Protein AF-A0A1G0R493-F1 (afdb_monomer_lite)

Radius of gyration: 22.14 Å; chains: 1; bounding box: 46×36×52 Å

Structure (mmCIF, N/CA/C/O backbone):
data_AF-A0A1G0R493-F1
#
_entry.id   AF-A0A1G0R493-F1
#
loop_
_atom_site.group_PDB
_atom_site.id
_atom_site.type_symbol
_atom_site.label_atom_id
_atom_site.label_alt_id
_atom_site.label_comp_id
_atom_site.label_asym_id
_atom_site.label_entity_id
_atom_site.label_seq_id
_atom_site.pdbx_PDB_ins_code
_atom_site.Cartn_x
_atom_site.Cartn_y
_atom_site.Cartn_z
_atom_site.occupancy
_atom_site.B_iso_or_equiv
_atom_site.auth_seq_id
_atom_site.auth_comp_id
_atom_site.auth_asym_id
_atom_site.auth_atom_id
_atom_site.pdbx_PDB_model_num
ATOM 1 N N . MET A 1 1 ? 15.410 -26.568 -20.481 1.00 40.44 1 MET A N 1
ATOM 2 C CA . MET A 1 1 ? 13.989 -26.661 -20.088 1.00 40.44 1 MET A CA 1
ATOM 3 C C . MET A 1 1 ? 13.874 -26.238 -18.631 1.00 40.44 1 MET A C 1
ATOM 5 O O . MET A 1 1 ? 14.043 -27.066 -17.750 1.00 40.44 1 MET A O 1
ATOM 9 N N . THR A 1 2 ? 13.697 -24.947 -18.358 1.00 46.00 2 THR A N 1
ATOM 10 C CA . THR A 1 2 ? 13.433 -24.459 -16.999 1.00 46.00 2 THR A CA 1
ATOM 11 C C . THR A 1 2 ? 11.926 -24.404 -16.815 1.00 46.00 2 THR A C 1
ATOM 13 O O . THR A 1 2 ? 11.236 -23.602 -17.436 1.00 46.00 2 THR A O 1
ATOM 16 N N . ASN A 1 3 ? 11.413 -25.340 -16.021 1.00 48.41 3 ASN A N 1
ATOM 17 C CA . ASN A 1 3 ? 10.016 -25.397 -15.624 1.00 48.41 3 ASN A CA 1
ATOM 18 C C . ASN A 1 3 ? 9.750 -24.177 -14.729 1.00 48.41 3 ASN A C 1
ATOM 20 O O . ASN A 1 3 ? 10.123 -24.172 -13.557 1.00 48.41 3 ASN A O 1
ATOM 24 N N . ALA A 1 4 ? 9.235 -23.095 -15.319 1.00 58.69 4 ALA A N 1
ATOM 25 C CA . ALA A 1 4 ? 8.851 -21.900 -14.586 1.00 58.69 4 ALA A CA 1
ATOM 26 C C . ALA A 1 4 ? 7.624 -22.263 -13.750 1.00 58.69 4 ALA A C 1
ATOM 28 O O . ALA A 1 4 ? 6.500 -22.249 -14.245 1.00 58.69 4 ALA A O 1
ATOM 29 N N . GLN A 1 5 ? 7.851 -22.651 -12.496 1.00 56.94 5 GLN A N 1
ATOM 30 C CA . GLN A 1 5 ? 6.781 -22.757 -11.517 1.00 56.94 5 GLN A CA 1
ATOM 31 C C . GLN A 1 5 ? 6.023 -21.427 -11.532 1.00 56.94 5 GLN A C 1
ATOM 33 O O . GLN A 1 5 ? 6.586 -20.368 -11.248 1.00 56.94 5 GLN A O 1
ATOM 38 N N . GLN A 1 6 ? 4.766 -21.483 -11.965 1.00 59.75 6 GLN A N 1
ATOM 39 C CA . GLN A 1 6 ? 3.913 -20.318 -12.124 1.00 59.75 6 GLN A CA 1
ATOM 40 C C . GLN A 1 6 ? 3.455 -19.877 -10.732 1.00 59.75 6 GLN A C 1
ATOM 42 O O . GLN A 1 6 ? 2.407 -20.282 -10.237 1.00 59.75 6 GLN A O 1
ATOM 47 N N . TYR A 1 7 ? 4.306 -19.113 -10.058 1.00 65.12 7 TYR A N 1
ATOM 48 C CA . TYR A 1 7 ? 3.998 -18.510 -8.771 1.00 65.12 7 TYR A CA 1
ATOM 49 C C . TYR A 1 7 ? 3.206 -17.221 -8.985 1.00 65.12 7 TYR A C 1
ATOM 51 O O . TYR A 1 7 ? 3.587 -16.397 -9.813 1.00 65.12 7 TYR A O 1
ATOM 59 N N . ASN A 1 8 ? 2.124 -17.040 -8.221 1.00 78.88 8 ASN A N 1
ATOM 60 C CA . ASN A 1 8 ? 1.344 -15.802 -8.213 1.00 78.88 8 ASN A CA 1
ATOM 61 C C . ASN A 1 8 ? 2.071 -14.707 -7.418 1.00 78.88 8 ASN A C 1
ATOM 63 O O . ASN A 1 8 ? 1.703 -14.432 -6.280 1.00 78.88 8 ASN A O 1
ATOM 67 N N . ASP A 1 9 ? 3.129 -14.135 -7.990 1.00 88.50 9 ASP A N 1
ATOM 68 C CA . ASP A 1 9 ? 3.893 -13.054 -7.368 1.00 88.50 9 ASP A CA 1
ATOM 69 C C . ASP A 1 9 ? 3.338 -11.657 -7.694 1.00 88.50 9 ASP A C 1
ATOM 71 O O . ASP A 1 9 ? 2.562 -11.476 -8.635 1.00 88.50 9 ASP A O 1
ATOM 75 N N . LEU A 1 10 ? 3.753 -10.646 -6.920 1.00 90.19 10 LEU A N 1
ATOM 76 C CA . LEU A 1 10 ? 3.366 -9.250 -7.160 1.00 90.19 10 LEU A CA 1
ATOM 77 C C . LEU A 1 10 ? 3.815 -8.750 -8.543 1.00 90.19 10 LEU A C 1
ATOM 79 O O . LEU A 1 10 ? 3.235 -7.823 -9.102 1.00 90.19 10 LEU A O 1
ATOM 83 N N . CYS A 1 11 ? 4.842 -9.353 -9.144 1.00 89.88 11 CYS A N 1
ATOM 84 C CA . CYS A 1 11 ? 5.313 -8.941 -10.459 1.00 89.88 11 CYS A CA 1
ATOM 85 C C . CYS A 1 11 ? 4.355 -9.331 -11.596 1.00 89.88 11 CYS A C 1
ATOM 87 O O . CYS A 1 11 ? 4.510 -8.809 -12.698 1.00 89.88 11 CYS A O 1
ATOM 89 N N . LEU A 1 12 ? 3.377 -10.216 -11.384 1.00 87.81 12 LEU A N 1
ATOM 90 C CA . LEU A 1 12 ? 2.390 -10.558 -12.415 1.00 87.81 12 LEU A CA 1
ATOM 91 C C . LEU A 1 12 ? 1.379 -9.442 -12.689 1.00 87.81 12 LEU A C 1
ATOM 93 O O . LEU A 1 12 ? 0.979 -9.281 -13.840 1.00 87.81 12 LEU A O 1
ATOM 97 N N . SER A 1 13 ? 0.972 -8.688 -11.665 1.00 89.81 13 SER A N 1
ATOM 98 C CA . SER A 1 13 ? -0.019 -7.606 -11.780 1.00 89.81 13 SER A CA 1
ATOM 99 C C . SER A 1 13 ? 0.595 -6.208 -11.862 1.00 89.81 13 SER A C 1
ATOM 101 O O . SER A 1 13 ? -0.129 -5.250 -12.106 1.00 89.81 13 SER A O 1
ATOM 103 N N . CYS A 1 14 ? 1.912 -6.076 -11.685 1.00 91.50 14 CYS A N 1
ATOM 104 C CA . CYS A 1 14 ? 2.585 -4.780 -11.704 1.00 91.50 14 CYS A CA 1
ATOM 105 C C . CYS A 1 14 ? 2.657 -4.174 -13.119 1.00 91.50 14 CYS A C 1
ATOM 107 O O . CYS A 1 14 ? 3.133 -4.811 -14.069 1.00 91.50 14 CYS A O 1
ATOM 109 N N . ASN A 1 15 ? 2.280 -2.901 -13.224 1.00 92.69 15 ASN A N 1
ATOM 110 C CA . ASN A 1 15 ? 2.304 -2.078 -14.432 1.00 92.69 15 ASN A CA 1
ATOM 111 C C . ASN A 1 15 ? 3.709 -1.979 -15.051 1.00 92.69 15 ASN A C 1
ATOM 113 O O . ASN A 1 15 ? 3.857 -1.999 -16.273 1.00 92.69 15 ASN A O 1
ATOM 117 N N . TYR A 1 16 ? 4.760 -1.946 -14.227 1.00 91.25 16 TYR A N 1
ATOM 118 C CA . TYR A 1 16 ? 6.152 -1.843 -14.690 1.00 91.25 16 TYR A CA 1
ATOM 119 C C . TYR A 1 16 ? 6.845 -3.195 -14.896 1.00 91.25 16 TYR A C 1
ATOM 121 O O . TYR A 1 16 ? 8.052 -3.254 -15.145 1.00 91.25 16 TYR A O 1
ATOM 129 N N . SER A 1 17 ? 6.119 -4.308 -14.794 1.00 88.25 17 SER A N 1
ATOM 130 C CA . SER A 1 17 ? 6.728 -5.635 -14.685 1.00 88.25 17 SER A CA 1
ATOM 131 C C . SER A 1 17 ? 7.551 -6.089 -15.900 1.00 88.25 17 SER A C 1
ATOM 133 O O . SER A 1 17 ? 8.442 -6.926 -15.746 1.00 88.25 17 SER A O 1
ATOM 135 N N . SER A 1 18 ? 7.295 -5.547 -17.094 1.00 84.88 18 SER A N 1
ATOM 136 C CA . SER A 1 18 ? 8.058 -5.824 -18.324 1.00 84.88 18 SER A CA 1
ATOM 137 C C . SER A 1 18 ? 9.361 -5.016 -18.426 1.00 84.88 18 SER A C 1
ATOM 139 O O . SER A 1 18 ? 10.322 -5.461 -19.060 1.00 84.88 18 SER A O 1
ATOM 141 N N . LEU A 1 19 ? 9.414 -3.851 -17.775 1.00 88.00 19 LEU A N 1
ATOM 142 C CA . LEU A 1 19 ? 10.555 -2.929 -17.783 1.00 88.00 19 LEU A CA 1
ATOM 143 C C . LEU A 1 19 ? 11.418 -3.037 -16.519 1.00 88.00 19 LEU A C 1
ATOM 145 O O . LEU A 1 19 ? 12.555 -2.572 -16.508 1.00 88.00 19 LEU A O 1
ATOM 149 N N . CYS A 1 20 ? 10.915 -3.686 -15.470 1.00 87.81 20 CYS A N 1
ATOM 150 C CA . CYS A 1 20 ? 11.594 -3.812 -14.189 1.00 87.81 20 CYS A CA 1
ATOM 151 C C . CYS A 1 20 ? 12.901 -4.625 -14.293 1.00 87.81 20 CYS A C 1
ATOM 153 O O . CYS A 1 20 ? 12.899 -5.846 -14.483 1.00 87.81 20 CYS A O 1
ATOM 155 N N . THR A 1 21 ? 14.040 -3.959 -14.088 1.00 85.81 21 THR A N 1
ATOM 156 C CA . THR A 1 21 ? 15.376 -4.583 -14.068 1.00 85.81 21 THR A CA 1
ATOM 157 C C . THR A 1 21 ? 15.515 -5.641 -12.969 1.00 85.81 21 THR A C 1
ATOM 159 O O . THR A 1 21 ? 16.259 -6.610 -13.132 1.00 85.81 21 THR A O 1
ATOM 162 N N . LYS A 1 22 ? 14.776 -5.495 -11.859 1.00 79.19 22 LYS A N 1
ATOM 163 C CA . LYS A 1 22 ? 14.794 -6.451 -10.742 1.00 79.19 22 LYS A CA 1
ATOM 164 C C . LYS A 1 22 ? 14.148 -7.785 -11.130 1.00 79.19 22 LYS A C 1
ATOM 166 O O . LYS A 1 22 ? 14.726 -8.823 -10.828 1.00 79.19 22 LYS A O 1
ATOM 171 N N . ARG A 1 23 ? 13.032 -7.776 -11.880 1.00 78.25 23 ARG A N 1
ATOM 172 C CA . ARG A 1 23 ? 12.316 -8.994 -12.327 1.00 78.25 23 ARG A CA 1
ATOM 173 C C . ARG A 1 23 ? 13.182 -9.933 -13.159 1.00 78.25 23 ARG A C 1
ATOM 175 O O . ARG A 1 23 ? 13.144 -11.142 -12.957 1.00 78.25 23 ARG A O 1
ATOM 182 N N . LYS A 1 24 ? 13.986 -9.382 -14.072 1.00 70.75 24 LYS A N 1
ATOM 183 C CA . LYS A 1 24 ? 14.805 -10.166 -15.015 1.00 70.75 24 LYS A CA 1
ATOM 184 C C . LYS A 1 24 ? 15.827 -11.088 -14.336 1.00 70.75 24 LYS A C 1
ATOM 186 O O . LYS A 1 24 ? 16.302 -12.016 -14.977 1.00 70.75 24 LYS A O 1
ATOM 191 N N . ASN A 1 25 ? 16.142 -10.852 -13.061 1.00 69.94 25 ASN A N 1
ATOM 192 C CA . ASN A 1 25 ? 17.182 -11.569 -12.321 1.00 69.94 25 ASN A CA 1
ATOM 193 C C . ASN A 1 25 ? 16.640 -12.368 -11.123 1.00 69.94 25 ASN A C 1
ATOM 195 O O . ASN A 1 25 ? 17.406 -12.734 -10.231 1.00 69.94 25 ASN A O 1
ATOM 199 N N . LEU A 1 26 ? 15.329 -12.623 -11.062 1.00 74.19 26 LEU A N 1
ATOM 200 C CA . LEU A 1 26 ? 14.716 -13.283 -9.912 1.00 74.19 26 LEU A CA 1
ATOM 201 C C . LEU A 1 26 ? 14.605 -14.797 -10.100 1.00 74.19 26 LEU A C 1
ATOM 203 O O . LEU A 1 26 ? 14.014 -15.291 -11.055 1.00 74.19 26 LEU A O 1
ATOM 207 N N . MET A 1 27 ? 15.154 -15.533 -9.130 1.00 75.25 27 MET A N 1
ATOM 208 C CA . MET A 1 27 ? 15.004 -16.990 -9.006 1.00 75.25 27 MET A CA 1
ATOM 209 C C . MET A 1 27 ? 13.904 -17.390 -8.008 1.00 75.25 27 MET A C 1
ATOM 211 O O . MET A 1 27 ? 13.699 -18.577 -7.765 1.00 75.25 27 MET A O 1
ATOM 215 N N . ARG A 1 28 ? 13.234 -16.413 -7.378 1.00 81.06 28 ARG A N 1
ATOM 216 C CA . ARG A 1 28 ? 12.189 -16.618 -6.365 1.00 81.06 28 ARG A CA 1
ATOM 217 C C . ARG A 1 28 ? 11.043 -15.612 -6.546 1.00 81.06 28 ARG A C 1
ATOM 219 O O . ARG A 1 28 ? 11.307 -14.514 -7.036 1.00 81.06 28 ARG A O 1
ATOM 226 N N . PRO A 1 29 ? 9.816 -15.957 -6.116 1.00 86.00 29 PRO A N 1
ATOM 227 C CA . PRO A 1 29 ? 8.662 -15.056 -6.155 1.00 86.00 29 PRO A CA 1
ATOM 228 C C . PRO A 1 29 ? 8.872 -13.776 -5.338 1.00 86.00 29 PRO A C 1
ATOM 230 O O . PRO A 1 29 ? 9.475 -13.814 -4.262 1.00 86.00 29 PRO A O 1
ATOM 233 N N . VAL A 1 30 ? 8.321 -12.660 -5.819 1.00 88.44 30 VAL A N 1
ATOM 234 C CA . VAL A 1 30 ? 8.312 -11.367 -5.117 1.00 88.44 30 VAL A CA 1
ATOM 235 C C . VAL A 1 30 ? 6.989 -11.166 -4.389 1.00 88.44 30 VAL A C 1
ATOM 237 O O . VAL A 1 30 ? 5.947 -10.977 -5.013 1.00 88.44 30 VAL A O 1
ATOM 240 N N . TRP A 1 31 ? 7.045 -11.166 -3.059 1.00 89.81 31 TRP A N 1
ATOM 241 C CA . TRP A 1 31 ? 5.877 -10.940 -2.197 1.00 89.81 31 TRP A CA 1
ATOM 242 C C . TRP A 1 31 ? 5.782 -9.515 -1.655 1.00 89.81 31 TRP A C 1
ATOM 244 O O . TRP A 1 31 ? 4.709 -9.103 -1.233 1.00 89.81 31 TRP A O 1
ATOM 254 N N . PHE A 1 32 ? 6.888 -8.767 -1.679 1.00 90.38 32 PHE A N 1
ATOM 255 C CA . PHE A 1 32 ? 6.968 -7.382 -1.220 1.00 90.38 32 PHE A CA 1
ATOM 256 C C . PHE A 1 32 ? 7.878 -6.591 -2.160 1.00 90.38 32 PHE A C 1
ATOM 258 O O . PHE A 1 32 ? 8.986 -7.035 -2.470 1.00 90.38 32 PHE A O 1
ATOM 265 N N . CYS A 1 33 ? 7.408 -5.438 -2.629 1.00 89.31 33 CYS A N 1
ATOM 266 C CA . CYS A 1 33 ? 8.170 -4.535 -3.481 1.00 89.31 33 CYS A CA 1
ATOM 267 C C . CYS A 1 33 ? 7.657 -3.107 -3.291 1.00 89.31 33 CYS A C 1
ATOM 269 O O . CYS A 1 33 ? 6.470 -2.855 -3.472 1.00 89.31 33 CYS A O 1
ATOM 271 N N . GLU A 1 34 ? 8.549 -2.186 -2.938 1.00 92.88 34 GLU A N 1
ATOM 272 C CA . GLU A 1 34 ? 8.210 -0.769 -2.743 1.00 92.88 34 GLU A CA 1
ATOM 273 C C . GLU A 1 34 ? 7.931 -0.044 -4.070 1.00 92.88 34 GLU A C 1
ATOM 275 O O . GLU A 1 34 ? 7.230 0.959 -4.091 1.00 92.88 34 GLU A O 1
ATOM 280 N N . GLU A 1 35 ? 8.437 -0.581 -5.185 1.00 91.69 35 GLU A N 1
ATOM 281 C CA . GLU A 1 35 ? 8.221 -0.069 -6.547 1.00 91.69 35 GLU A CA 1
ATOM 282 C C . GLU A 1 35 ? 6.988 -0.702 -7.229 1.00 91.69 35 GLU A C 1
ATOM 284 O O . GLU A 1 35 ? 6.803 -0.565 -8.440 1.00 91.69 35 GLU A O 1
ATOM 289 N N . TYR A 1 36 ? 6.174 -1.468 -6.492 1.00 92.94 36 TYR A N 1
ATOM 290 C CA . TYR A 1 36 ? 4.960 -2.073 -7.037 1.00 92.94 36 TYR A CA 1
ATOM 291 C C . TYR A 1 36 ? 3.921 -0.999 -7.376 1.00 92.94 36 TYR A C 1
ATOM 293 O O . TYR A 1 36 ? 3.600 -0.149 -6.548 1.00 92.94 36 TYR A O 1
ATOM 301 N N . ASP A 1 37 ? 3.367 -1.081 -8.584 1.00 92.38 37 ASP A N 1
ATOM 302 C CA . ASP A 1 37 ? 2.334 -0.177 -9.082 1.00 92.38 37 ASP A CA 1
ATOM 303 C C . ASP A 1 37 ? 1.291 -0.989 -9.858 1.00 92.38 37 ASP A C 1
ATOM 305 O O . ASP A 1 37 ? 1.621 -1.638 -10.851 1.00 92.38 37 ASP A O 1
ATOM 309 N N . ASP A 1 38 ? 0.040 -0.955 -9.408 1.00 92.88 38 ASP A N 1
ATOM 310 C CA . ASP A 1 38 ? -1.137 -1.486 -10.102 1.00 92.88 38 ASP A CA 1
ATOM 311 C C . ASP A 1 38 ? -2.213 -0.420 -10.321 1.00 92.88 38 ASP A C 1
ATOM 313 O O . ASP A 1 38 ? -3.403 -0.721 -10.441 1.00 92.88 38 ASP A O 1
ATOM 317 N N . TYR A 1 39 ? -1.792 0.841 -10.401 1.00 93.25 39 TYR A N 1
ATOM 318 C CA . TYR A 1 39 ? -2.668 1.967 -10.644 1.00 93.25 39 TYR A CA 1
ATOM 319 C C . TYR A 1 39 ? -3.512 1.743 -11.903 1.00 93.25 39 TYR A C 1
ATOM 321 O O . TYR A 1 39 ? -3.006 1.604 -13.021 1.00 93.25 39 TYR A O 1
ATOM 329 N N . ILE A 1 40 ? -4.831 1.748 -11.712 1.00 88.25 40 ILE A N 1
ATOM 330 C CA . ILE A 1 40 ? -5.819 1.745 -12.785 1.00 88.25 40 ILE A CA 1
ATOM 331 C C . ILE A 1 40 ? -6.339 3.173 -12.906 1.00 88.25 40 ILE A C 1
ATOM 333 O O . ILE A 1 40 ? -7.015 3.671 -12.005 1.00 88.25 40 ILE A O 1
ATOM 337 N N . ALA A 1 41 ? -6.058 3.827 -14.034 1.00 85.69 41 ALA A N 1
ATOM 338 C CA . ALA A 1 41 ? -6.643 5.129 -14.321 1.00 85.69 41 ALA A CA 1
ATOM 339 C C . ALA A 1 41 ? -8.175 5.016 -14.303 1.00 85.69 41 ALA A C 1
ATOM 341 O O . ALA A 1 41 ? -8.754 4.191 -15.019 1.00 85.69 41 ALA A O 1
ATOM 342 N N . ALA A 1 42 ? -8.834 5.850 -13.497 1.00 79.25 42 ALA A N 1
ATOM 343 C CA . ALA A 1 42 ? -10.283 5.961 -13.522 1.00 79.25 42 ALA A CA 1
ATOM 344 C C . ALA A 1 42 ? -10.693 6.435 -14.922 1.00 79.25 42 ALA A C 1
ATOM 346 O O . ALA A 1 42 ? -10.464 7.585 -15.299 1.00 79.25 42 ALA A O 1
ATOM 347 N N . LYS A 1 43 ? -11.256 5.534 -15.733 1.00 67.69 43 LYS A N 1
ATOM 348 C CA . LYS A 1 43 ? -11.887 5.937 -16.988 1.00 67.69 43 LYS A CA 1
ATOM 349 C C . LYS A 1 43 ? -13.039 6.869 -16.627 1.00 67.69 43 LYS A C 1
ATOM 351 O O . LYS A 1 43 ? -13.941 6.454 -15.904 1.00 67.69 43 LYS A O 1
ATOM 356 N N . ALA A 1 44 ? -13.000 8.099 -17.142 1.00 60.84 44 ALA A N 1
ATOM 357 C CA . ALA A 1 44 ? -14.173 8.961 -17.176 1.00 60.84 44 ALA A CA 1
ATOM 358 C C . ALA A 1 44 ? -15.334 8.148 -17.766 1.00 60.84 44 ALA A C 1
ATOM 360 O O . ALA A 1 44 ? -15.188 7.473 -18.788 1.00 60.84 44 ALA A O 1
ATOM 361 N N . GLU A 1 45 ? -16.434 8.114 -17.031 1.00 60.59 45 GLU A N 1
ATOM 362 C CA . GLU A 1 45 ? -17.442 7.078 -17.155 1.00 60.59 45 GLU A CA 1
ATOM 363 C C . GLU A 1 45 ? -18.146 7.111 -18.511 1.00 60.59 45 GLU A C 1
ATOM 365 O O . GLU A 1 45 ? -18.688 8.128 -18.941 1.00 60.59 45 GLU A O 1
ATOM 370 N N . SER A 1 46 ? -18.217 5.954 -19.161 1.00 57.88 46 SER A N 1
ATOM 371 C CA . SER A 1 46 ? -19.368 5.602 -19.984 1.00 57.88 46 SER A CA 1
ATOM 372 C C . SER A 1 46 ? -19.469 4.089 -20.080 1.00 57.88 46 SER A C 1
ATOM 374 O O . SER A 1 46 ? -18.610 3.430 -20.660 1.00 57.88 46 SER A O 1
ATOM 376 N N . GLY A 1 47 ? -20.545 3.551 -19.508 1.00 46.97 47 GLY A N 1
ATOM 377 C CA . GLY A 1 47 ? -20.998 2.189 -19.778 1.00 46.97 47 GLY A CA 1
ATOM 378 C C . GLY A 1 47 ? -20.720 1.183 -18.668 1.00 46.97 47 GLY A C 1
ATOM 379 O O . GLY A 1 47 ? -19.788 0.393 -18.747 1.00 46.97 47 GLY A O 1
ATOM 380 N N . ASN A 1 48 ? -21.587 1.208 -17.656 1.00 56.94 48 ASN A N 1
ATOM 381 C CA . ASN A 1 48 ? -22.136 0.055 -16.940 1.00 56.94 48 ASN A CA 1
ATOM 382 C C . ASN A 1 48 ? -21.444 -1.304 -17.193 1.00 56.94 48 ASN A C 1
ATOM 384 O O . ASN A 1 48 ? -21.827 -2.055 -18.088 1.00 56.94 48 ASN A O 1
ATOM 388 N N . VAL A 1 49 ? -20.482 -1.657 -16.338 1.00 48.00 49 VAL A N 1
ATOM 389 C CA . VAL A 1 49 ? -20.157 -3.061 -16.066 1.00 48.00 49 VAL A CA 1
ATOM 390 C C . VAL A 1 49 ? -20.038 -3.218 -14.556 1.00 48.00 49 VAL A C 1
ATOM 392 O O . VAL A 1 49 ? -18.946 -3.296 -13.995 1.00 48.00 49 VAL A O 1
ATOM 395 N N . PHE A 1 50 ? -21.187 -3.306 -13.883 1.00 46.16 50 PHE A N 1
ATOM 396 C CA . PHE A 1 50 ? -21.252 -4.062 -12.639 1.00 46.16 50 PHE A CA 1
ATOM 397 C C . PHE A 1 50 ? -20.826 -5.497 -12.964 1.00 46.16 50 PHE A C 1
ATOM 399 O O . PHE A 1 50 ? -21.636 -6.342 -13.350 1.00 46.16 50 PHE A O 1
ATOM 406 N N . ARG A 1 51 ? -19.528 -5.795 -12.833 1.00 52.56 51 ARG A N 1
ATOM 407 C CA . ARG A 1 51 ? -19.096 -7.180 -12.678 1.00 52.56 51 ARG A CA 1
ATOM 408 C C . ARG A 1 51 ? -19.771 -7.664 -11.407 1.00 52.56 51 ARG A C 1
ATOM 410 O O . ARG A 1 51 ? -19.487 -7.166 -10.322 1.00 52.56 51 ARG A O 1
ATOM 417 N N . ASN A 1 52 ? -20.698 -8.596 -11.588 1.00 51.66 52 ASN A N 1
ATOM 418 C CA . ASN A 1 52 ? -21.333 -9.385 -10.546 1.00 51.66 52 ASN A CA 1
ATOM 419 C C . ASN A 1 52 ? -20.239 -10.137 -9.766 1.00 51.66 52 ASN A C 1
ATOM 421 O O . ASN A 1 52 ? -19.994 -11.324 -9.973 1.00 51.66 52 ASN A O 1
ATOM 425 N N . VAL A 1 53 ? -19.530 -9.441 -8.880 1.00 53.06 53 VAL A N 1
ATOM 426 C CA . VAL A 1 53 ? -18.801 -10.097 -7.808 1.00 53.06 53 VAL A CA 1
ATOM 427 C C . VAL A 1 53 ? -19.899 -10.530 -6.859 1.00 53.06 53 VAL A C 1
ATOM 429 O O . VAL A 1 53 ? -20.478 -9.698 -6.162 1.00 53.06 53 VAL A O 1
ATOM 432 N N . LYS A 1 54 ? -20.232 -11.825 -6.884 1.00 43.66 54 LYS A N 1
ATOM 433 C CA . LYS A 1 54 ? -21.004 -12.472 -5.822 1.00 43.66 54 LYS A CA 1
ATOM 434 C C . LYS A 1 54 ? -20.226 -12.276 -4.527 1.00 43.66 54 LYS A C 1
ATOM 436 O O . LYS A 1 54 ? -19.418 -13.107 -4.124 1.00 43.66 54 LYS A O 1
ATOM 441 N N . LYS A 1 55 ? -20.432 -11.124 -3.904 1.00 43.91 55 LYS A N 1
ATOM 442 C CA . LYS A 1 55 ? -19.982 -10.831 -2.563 1.00 43.91 55 LYS A CA 1
ATOM 443 C C . LYS A 1 55 ? -20.895 -11.701 -1.710 1.00 43.91 55 LYS A C 1
ATOM 445 O O . LYS A 1 55 ? -22.047 -11.348 -1.480 1.00 43.91 55 LYS A O 1
ATOM 450 N N . ASN A 1 56 ? -20.412 -12.880 -1.318 1.00 47.47 56 ASN A N 1
ATOM 451 C CA . ASN A 1 56 ? -20.933 -13.579 -0.148 1.00 47.47 56 ASN A CA 1
ATOM 452 C C . ASN A 1 56 ? -20.650 -12.665 1.052 1.00 47.47 56 ASN A C 1
ATOM 454 O O . ASN A 1 56 ? -19.719 -12.873 1.822 1.00 47.47 56 ASN A O 1
ATOM 458 N N . VAL A 1 57 ? -21.409 -11.574 1.148 1.00 47.97 57 VAL A N 1
ATOM 459 C CA . VAL A 1 57 ? -21.557 -10.818 2.376 1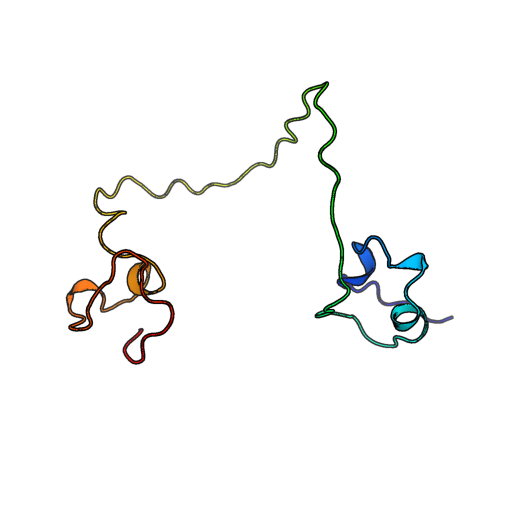.00 47.97 57 VAL A CA 1
ATOM 460 C C . VAL A 1 57 ? -22.453 -11.710 3.198 1.00 47.97 57 VAL A C 1
ATOM 462 O O . VAL A 1 57 ? -23.669 -11.721 3.029 1.00 47.97 57 VAL A O 1
ATOM 465 N N . ILE A 1 58 ? -21.820 -12.540 4.018 1.00 54.09 58 ILE A N 1
ATOM 466 C CA . ILE A 1 58 ? -22.502 -13.198 5.115 1.00 54.09 58 ILE A CA 1
ATOM 467 C C . ILE A 1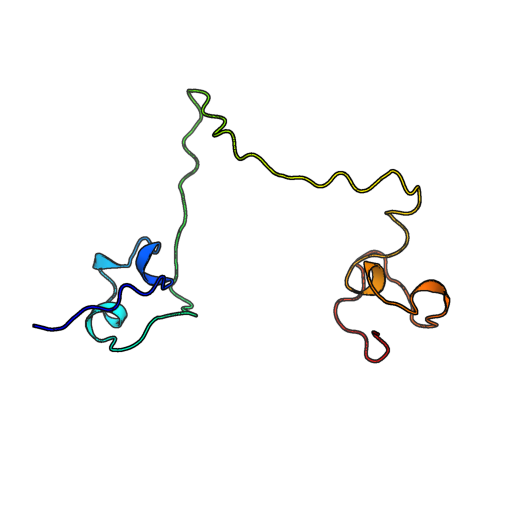 58 ? -23.077 -12.051 5.943 1.00 54.09 58 ILE A C 1
ATOM 469 O O . ILE A 1 58 ? -22.355 -11.345 6.646 1.00 54.09 58 ILE A O 1
ATOM 473 N N . SER A 1 59 ? -24.373 -11.819 5.772 1.00 53.31 59 SER A N 1
ATOM 474 C CA . SER A 1 59 ? -25.165 -10.891 6.554 1.00 53.31 59 SER A CA 1
ATOM 475 C C . SER A 1 59 ? -25.218 -11.423 7.981 1.00 53.31 59 SER A C 1
ATOM 477 O O . SER A 1 59 ? -26.130 -12.166 8.345 1.00 53.31 59 SER A O 1
ATOM 479 N N . HIS A 1 60 ? -24.216 -11.079 8.789 1.00 48.44 60 HIS A N 1
ATOM 480 C CA . HIS A 1 60 ? -24.317 -11.230 10.231 1.00 48.4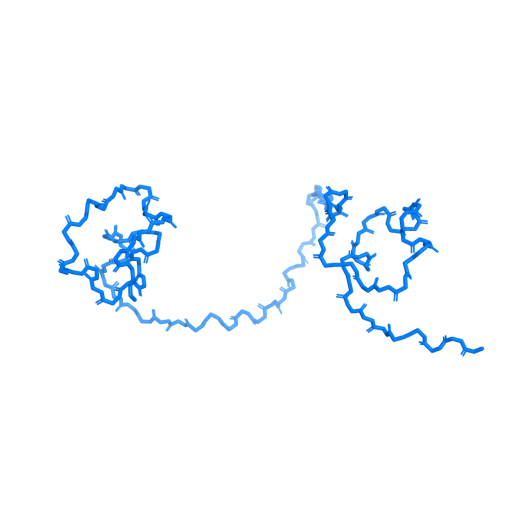4 60 HIS A CA 1
ATOM 481 C C . HIS A 1 60 ? -25.231 -10.129 10.759 1.00 48.44 60 HIS A C 1
ATOM 483 O O . HIS A 1 60 ? -24.824 -8.991 10.964 1.00 48.44 60 HIS A O 1
ATOM 489 N N . SER A 1 61 ? -26.500 -10.524 10.867 1.00 47.38 61 SER A N 1
ATOM 490 C CA . SER A 1 61 ? -27.452 -10.210 11.927 1.00 47.38 61 SER A CA 1
ATOM 491 C C . SER A 1 61 ? -27.231 -8.901 12.686 1.00 47.38 61 SER A C 1
ATOM 493 O O . SER A 1 61 ? -26.286 -8.766 13.459 1.00 47.38 61 SER A O 1
ATOM 495 N N . ASN A 1 62 ? -28.216 -8.012 12.540 1.00 49.66 62 ASN A N 1
ATOM 496 C CA . ASN A 1 62 ? -28.616 -6.966 13.479 1.00 49.66 62 ASN A CA 1
ATOM 497 C C . ASN A 1 62 ? -28.093 -7.200 14.908 1.00 49.66 62 ASN A C 1
ATOM 499 O O . ASN A 1 62 ? -28.641 -8.013 15.652 1.00 49.66 62 ASN A O 1
ATOM 503 N N . ASN A 1 63 ? -27.057 -6.460 15.293 1.00 46.22 63 ASN A N 1
ATOM 504 C CA . ASN A 1 63 ? -26.713 -6.246 16.688 1.00 46.22 63 ASN A CA 1
ATOM 505 C C . ASN A 1 63 ? -26.449 -4.749 16.862 1.00 46.22 63 ASN A C 1
ATOM 507 O O . ASN A 1 63 ? -25.569 -4.173 16.230 1.00 46.22 63 ASN A O 1
ATOM 511 N N . THR A 1 64 ? -27.304 -4.093 17.626 1.00 47.19 64 THR A N 1
ATOM 512 C CA . THR A 1 64 ? -27.465 -2.640 17.741 1.00 47.19 64 THR A CA 1
ATOM 513 C C . THR A 1 64 ? -26.362 -1.950 18.556 1.00 47.19 64 THR A C 1
ATOM 515 O O . THR A 1 64 ? -26.646 -0.997 19.266 1.00 47.19 64 THR A O 1
ATOM 518 N N . ASP A 1 65 ? -25.103 -2.385 18.430 1.00 52.09 65 ASP A N 1
ATOM 519 C CA . ASP A 1 65 ? -23.960 -1.864 19.206 1.00 52.09 65 ASP A CA 1
ATOM 520 C C . ASP A 1 65 ? -22.679 -1.646 18.372 1.00 52.09 65 ASP A C 1
ATOM 522 O O . ASP A 1 65 ? -21.581 -1.471 18.906 1.00 52.09 65 ASP A O 1
ATOM 526 N N . PHE A 1 66 ? -22.795 -1.598 17.039 1.00 52.66 66 PHE A N 1
ATOM 527 C CA . PHE A 1 66 ? -21.658 -1.506 16.105 1.00 52.66 66 PHE A CA 1
ATOM 528 C C . PHE A 1 66 ? -20.780 -0.244 16.216 1.00 52.66 66 PHE A C 1
ATOM 530 O O . PHE A 1 66 ? -19.821 -0.118 15.459 1.00 52.66 66 PHE A O 1
ATOM 537 N N . ASN A 1 67 ? -21.063 0.688 17.130 1.00 59.12 67 ASN A N 1
ATOM 538 C CA . ASN A 1 67 ? -20.328 1.952 17.211 1.00 59.12 67 ASN A CA 1
ATOM 539 C C . ASN A 1 67 ? -19.552 2.174 18.519 1.00 59.12 67 ASN A C 1
ATOM 541 O O . ASN A 1 67 ? -18.870 3.188 18.647 1.00 59.12 67 ASN A O 1
ATOM 545 N N . LYS A 1 68 ? -19.627 1.259 19.498 1.00 72.56 68 LYS A N 1
ATOM 546 C CA . LYS A 1 68 ? -18.966 1.463 20.801 1.00 72.56 68 LYS A CA 1
ATOM 547 C C . LYS A 1 68 ? -17.486 1.077 20.804 1.00 72.56 68 LYS A C 1
ATOM 549 O O . LYS A 1 68 ? -16.692 1.697 21.506 1.00 72.56 68 LYS A O 1
ATOM 554 N N . PHE A 1 69 ? -17.105 0.068 20.024 1.00 78.25 69 PHE A N 1
ATOM 555 C CA . PHE A 1 69 ? -15.731 -0.429 19.976 1.00 78.25 69 PHE A CA 1
ATOM 556 C C . PHE A 1 69 ? -15.198 -0.366 18.546 1.00 78.25 69 PHE A C 1
ATOM 558 O O . PHE A 1 69 ? -15.779 -0.950 17.635 1.00 78.25 69 PHE A O 1
ATOM 565 N N . LYS A 1 70 ? -14.079 0.339 18.359 1.00 83.50 70 LYS A N 1
ATOM 566 C CA . LYS A 1 70 ? -13.392 0.480 17.068 1.00 83.50 70 LYS A CA 1
ATOM 567 C C . LYS A 1 70 ? -11.973 -0.086 17.133 1.00 83.50 70 LYS A C 1
ATOM 569 O O . LYS A 1 70 ? -11.407 -0.250 18.216 1.00 83.50 70 LYS A O 1
ATOM 574 N N . GLY A 1 71 ? -11.393 -0.361 15.966 1.00 85.50 71 GLY A N 1
ATOM 575 C CA . GLY A 1 71 ? -10.064 -0.968 15.853 1.00 85.50 71 GLY A CA 1
ATOM 576 C C . GLY A 1 71 ? -10.039 -2.398 16.395 1.00 85.50 71 GLY A C 1
ATOM 577 O O . GLY A 1 71 ? -11.048 -3.107 16.334 1.00 85.50 71 GLY A O 1
ATOM 578 N N . ILE A 1 72 ? -8.909 -2.809 16.972 1.00 87.50 72 ILE A N 1
ATOM 579 C CA . ILE A 1 72 ? -8.733 -4.164 17.527 1.00 87.50 72 ILE A CA 1
ATOM 580 C C . ILE A 1 72 ? -9.666 -4.434 18.720 1.00 87.50 72 ILE A C 1
ATOM 582 O O . ILE A 1 72 ? -9.937 -5.569 19.072 1.00 87.50 72 ILE A O 1
ATOM 586 N N . CYS A 1 73 ? -10.239 -3.408 19.353 1.00 88.81 73 CYS A N 1
ATOM 587 C CA . CYS A 1 73 ? -11.213 -3.628 20.425 1.00 88.81 73 CYS A CA 1
ATOM 588 C C . CYS A 1 73 ? -12.547 -4.204 19.923 1.00 88.81 73 CYS A C 1
ATOM 590 O O . CYS A 1 73 ? -13.331 -4.698 20.730 1.00 88.81 73 CYS A O 1
ATOM 592 N N . SER A 1 74 ? -12.822 -4.144 18.615 1.00 87.44 74 SER A N 1
ATOM 593 C CA . SER A 1 74 ? -14.059 -4.681 18.034 1.00 87.44 74 SER A CA 1
ATOM 594 C C . SER A 1 74 ? -14.162 -6.206 18.163 1.00 87.44 74 SER A C 1
ATOM 596 O O . SER A 1 74 ? -15.260 -6.725 18.373 1.00 87.44 74 SER A O 1
ATOM 598 N N . ASN A 1 75 ? -13.032 -6.916 18.119 1.00 85.81 75 ASN A N 1
ATOM 599 C CA . ASN A 1 75 ? -12.946 -8.376 18.213 1.00 85.81 75 ASN A CA 1
ATOM 600 C C . ASN A 1 75 ? -12.226 -8.888 19.477 1.00 85.81 75 ASN A C 1
ATOM 602 O O . ASN A 1 75 ? -12.012 -10.088 19.585 1.00 85.81 75 ASN A O 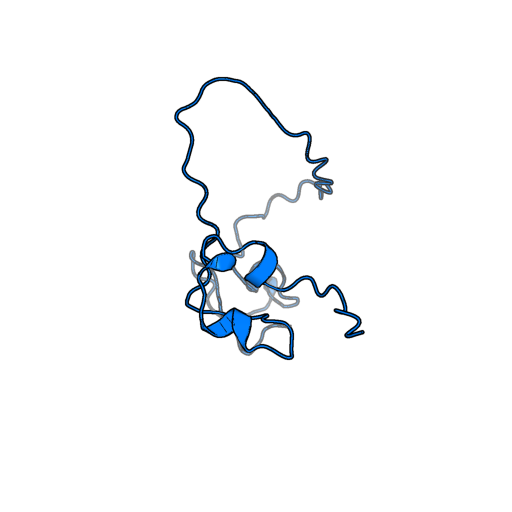1
ATOM 606 N N . CYS A 1 76 ? -11.901 -8.012 20.433 1.00 88.38 76 CYS A N 1
ATOM 607 C CA . CYS A 1 76 ? -11.241 -8.379 21.691 1.00 88.38 76 CYS A CA 1
ATOM 608 C C . CYS A 1 76 ? -12.187 -9.131 22.645 1.00 88.38 76 CYS A C 1
ATOM 610 O O . CYS A 1 76 ? -13.293 -8.653 22.928 1.00 88.38 76 CYS A O 1
ATOM 612 N N . ALA A 1 77 ? -11.735 -10.265 23.189 1.00 90.12 77 ALA A N 1
ATOM 613 C CA . ALA A 1 77 ? -12.517 -11.121 24.086 1.00 90.12 77 ALA A CA 1
ATOM 614 C C . ALA A 1 77 ? -12.875 -10.435 25.414 1.00 90.12 77 ALA A C 1
ATOM 616 O O . ALA A 1 77 ? -13.935 -10.689 25.985 1.00 90.12 77 ALA A O 1
ATOM 617 N N . ILE A 1 78 ? -12.017 -9.525 25.882 1.00 90.50 78 ILE A N 1
ATOM 618 C CA . ILE A 1 78 ? -12.183 -8.805 27.151 1.00 90.50 78 ILE A CA 1
ATOM 619 C C . ILE A 1 78 ? -12.659 -7.357 26.963 1.00 90.50 78 ILE A C 1
ATOM 621 O O . ILE A 1 78 ? -12.550 -6.546 27.880 1.00 90.50 78 ILE A O 1
ATOM 625 N N . ARG A 1 79 ? -13.1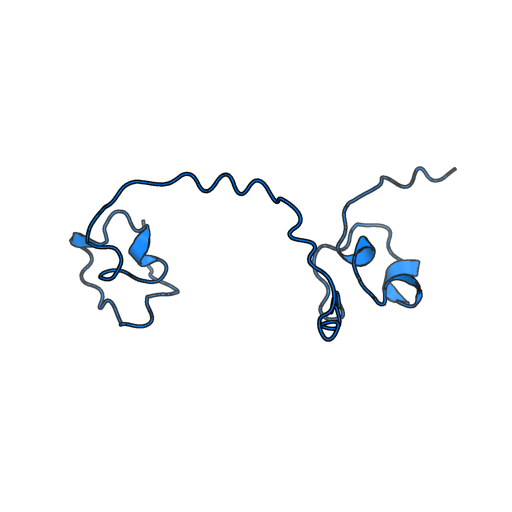84 -6.979 25.787 1.00 88.12 79 ARG A N 1
ATOM 626 C CA . ARG A 1 79 ? -13.527 -5.576 25.460 1.00 88.12 79 ARG A CA 1
ATOM 627 C C . ARG A 1 79 ? -14.469 -4.904 26.464 1.00 88.12 79 ARG A C 1
ATOM 629 O O . ARG A 1 79 ? -14.354 -3.697 26.677 1.00 88.12 79 ARG A O 1
ATOM 636 N N . ASP A 1 80 ? -15.366 -5.657 27.096 1.00 85.62 80 ASP A N 1
ATOM 637 C CA . ASP A 1 80 ? -16.344 -5.128 28.053 1.00 85.62 80 ASP A CA 1
ATOM 638 C C . ASP A 1 80 ? -15.743 -4.897 29.448 1.00 85.62 80 ASP A C 1
ATOM 640 O O . ASP A 1 80 ? -16.151 -3.968 30.142 1.00 85.62 80 ASP A O 1
ATOM 644 N N . THR A 1 81 ? -14.722 -5.673 29.825 1.00 89.44 81 THR A N 1
ATOM 645 C CA . THR A 1 81 ? -14.014 -5.577 31.115 1.00 89.44 81 THR A CA 1
ATOM 646 C C . THR A 1 81 ? -12.666 -4.860 31.017 1.00 89.44 81 THR A C 1
ATOM 648 O O . THR A 1 81 ? -12.043 -4.581 32.038 1.00 89.44 81 THR A O 1
ATOM 651 N N . CYS A 1 82 ? -12.208 -4.555 29.801 1.00 87.88 82 CYS A N 1
ATOM 652 C CA . CYS A 1 82 ? -10.947 -3.871 29.547 1.00 87.88 82 CYS A CA 1
ATOM 653 C C . CYS A 1 82 ? -10.988 -2.444 30.112 1.00 87.88 82 CYS A C 1
ATOM 655 O O . CYS A 1 82 ? -11.848 -1.637 29.727 1.00 87.88 82 CYS A O 1
ATOM 657 N N . GLN A 1 83 ? -10.040 -2.155 31.010 1.00 87.56 83 GLN A N 1
ATOM 658 C CA . GLN A 1 83 ? -9.902 -0.868 31.698 1.00 87.56 83 GLN A CA 1
ATOM 659 C C . GLN A 1 83 ? -9.213 0.200 30.839 1.00 87.56 83 GLN A C 1
ATOM 661 O O . GLN A 1 83 ? -9.251 1.381 31.187 1.00 87.56 83 GLN A O 1
ATOM 666 N N . TYR A 1 84 ? -8.616 -0.187 29.707 1.00 85.06 84 TYR A N 1
ATOM 667 C CA . TYR A 1 84 ? -7.969 0.760 28.809 1.00 85.06 84 TYR A CA 1
ATOM 668 C C . TYR A 1 84 ? -8.984 1.696 28.133 1.00 85.06 84 TYR A C 1
ATOM 670 O O . TYR A 1 84 ? -10.089 1.275 27.761 1.00 85.06 84 TYR A O 1
ATOM 678 N N . PRO A 1 85 ? -8.611 2.975 27.941 1.00 81.75 85 PRO A N 1
ATOM 679 C CA . PRO A 1 85 ? -9.461 3.945 27.270 1.00 81.75 85 PRO A CA 1
ATOM 680 C C . PRO A 1 85 ? -9.719 3.509 25.827 1.00 81.75 85 PRO A C 1
ATOM 682 O O . PRO A 1 85 ? -8.806 3.087 25.123 1.00 81.75 85 PRO A O 1
ATOM 685 N N . LYS A 1 86 ? -10.970 3.638 25.379 1.00 84.06 86 LYS A N 1
ATOM 686 C CA . LYS A 1 86 ? -11.406 3.301 24.017 1.00 84.06 86 LYS A CA 1
ATOM 687 C C . LYS A 1 86 ? -11.597 4.598 23.235 1.00 84.06 86 LYS A C 1
ATOM 689 O O . LYS A 1 86 ? -12.681 5.178 23.301 1.00 84.06 86 LYS A O 1
ATOM 694 N N . PRO A 1 87 ? -10.549 5.108 22.569 1.00 81.31 87 PRO A N 1
ATOM 695 C CA . PRO A 1 87 ? -10.647 6.367 21.856 1.00 81.31 87 PRO A CA 1
ATOM 696 C C . PRO A 1 87 ? -11.547 6.213 20.624 1.00 81.31 87 PRO A C 1
ATOM 698 O O . PRO A 1 87 ? -11.724 5.117 20.088 1.00 81.31 87 PRO A O 1
ATOM 701 N N . GLU A 1 88 ? -12.106 7.325 20.149 1.00 80.00 88 GLU A N 1
ATOM 702 C CA . GLU A 1 88 ? -13.052 7.324 19.027 1.00 80.00 88 GLU A CA 1
ATOM 703 C C . GLU A 1 88 ? -12.427 6.824 17.712 1.00 80.00 88 GLU A C 1
ATOM 705 O O . GLU A 1 88 ? -13.131 6.291 16.854 1.00 80.00 88 GLU A O 1
ATOM 710 N N . ASN A 1 89 ? -11.108 6.960 17.553 1.00 79.00 89 ASN A N 1
ATOM 711 C CA . ASN A 1 89 ? -10.340 6.434 16.421 1.00 79.00 89 ASN A CA 1
ATOM 712 C C . ASN A 1 89 ? -9.994 4.936 16.554 1.00 79.00 89 ASN A C 1
ATOM 714 O O . ASN A 1 89 ? -9.477 4.345 15.606 1.00 79.00 89 ASN A O 1
ATOM 718 N N . GLY A 1 90 ? -10.317 4.312 17.690 1.00 85.69 90 GLY A N 1
ATOM 719 C CA . GLY A 1 90 ? -10.009 2.917 17.978 1.00 85.69 90 GLY A CA 1
ATOM 720 C C . GLY A 1 90 ? -8.546 2.674 18.348 1.00 85.69 90 GLY A C 1
ATOM 721 O O . GLY A 1 90 ? -7.658 3.490 18.107 1.00 85.69 90 GLY A O 1
ATOM 722 N N . ILE A 1 91 ? -8.296 1.514 18.949 1.00 86.31 91 ILE A N 1
ATOM 723 C CA . ILE A 1 91 ? -6.950 1.089 19.340 1.00 86.31 91 ILE A CA 1
ATOM 724 C C . ILE A 1 91 ? -6.337 0.256 18.211 1.00 86.31 91 ILE A C 1
ATOM 726 O O . ILE A 1 91 ? -6.997 -0.620 17.649 1.00 86.31 91 ILE A O 1
ATOM 730 N N . TRP A 1 92 ? -5.074 0.537 17.888 1.00 84.69 92 TRP A N 1
ATOM 731 C CA . TRP A 1 92 ? -4.290 -0.201 16.889 1.00 84.69 92 TRP A CA 1
ATOM 732 C C . TRP A 1 92 ? -3.349 -1.225 17.527 1.00 84.69 92 TRP A C 1
ATOM 734 O O . TRP A 1 92 ? -3.062 -2.254 16.926 1.00 84.69 92 TRP A O 1
ATOM 744 N N . HIS A 1 93 ? -2.904 -0.960 18.755 1.00 84.38 93 HIS A N 1
ATOM 745 C CA . HIS A 1 93 ? -2.040 -1.836 19.533 1.00 84.38 93 HIS A CA 1
ATOM 746 C C . HIS A 1 93 ? -2.465 -1.806 21.005 1.00 84.38 93 HIS A C 1
ATOM 748 O O . HIS A 1 93 ? -2.595 -0.728 21.585 1.00 84.38 93 HIS A O 1
ATOM 754 N N . CYS A 1 94 ? -2.702 -2.976 21.596 1.00 86.88 94 CYS A N 1
ATOM 755 C CA . CYS A 1 94 ? -3.058 -3.140 23.003 1.00 86.88 94 CYS A CA 1
ATOM 756 C C . CYS A 1 94 ? -2.350 -4.381 23.542 1.00 86.88 94 CYS A C 1
ATOM 758 O O . CYS A 1 94 ? -2.461 -5.451 22.949 1.00 86.88 94 CYS A O 1
ATOM 760 N N . GLU A 1 95 ? -1.649 -4.234 24.663 1.00 89.38 95 GLU A N 1
ATOM 761 C CA . GLU A 1 95 ? -0.894 -5.325 25.292 1.00 89.38 95 GLU A CA 1
ATOM 762 C C . GLU A 1 95 ? -1.801 -6.336 26.009 1.00 89.38 95 GLU A C 1
ATOM 764 O O . GLU A 1 95 ? -1.412 -7.482 26.201 1.00 89.38 95 GLU A O 1
ATOM 769 N N . GLU A 1 96 ? -3.030 -5.942 26.353 1.00 88.00 96 GLU A N 1
ATOM 770 C CA . GLU A 1 96 ? -4.030 -6.819 26.973 1.00 88.00 96 GLU A CA 1
ATOM 771 C C . GLU A 1 96 ? -4.987 -7.469 25.961 1.00 88.00 96 GLU A C 1
ATOM 773 O O . GLU A 1 96 ? -5.976 -8.084 26.360 1.00 88.00 96 GLU A O 1
ATOM 778 N N . TYR A 1 97 ? -4.751 -7.316 24.652 1.00 89.06 97 TYR A N 1
ATOM 779 C CA . TYR A 1 97 ? -5.624 -7.913 23.642 1.00 89.06 97 TYR A CA 1
ATOM 780 C C . TYR A 1 97 ? -5.614 -9.445 23.738 1.00 89.06 97 TYR A C 1
ATOM 782 O O . TYR A 1 97 ? -4.552 -10.070 23.774 1.00 89.06 97 TYR A O 1
ATOM 790 N N . GLN A 1 98 ? -6.812 -10.030 23.736 1.00 83.81 98 GLN A N 1
ATOM 791 C CA . GLN A 1 98 ? -7.059 -11.472 23.758 1.00 83.81 98 GLN A CA 1
ATOM 792 C C . GLN A 1 98 ? -8.062 -11.840 22.671 1.00 83.81 98 GLN A C 1
ATOM 794 O O . GLN A 1 98 ? -9.091 -11.126 22.562 1.00 83.81 98 GLN A O 1
#

Secondary structure (DSSP, 8-stat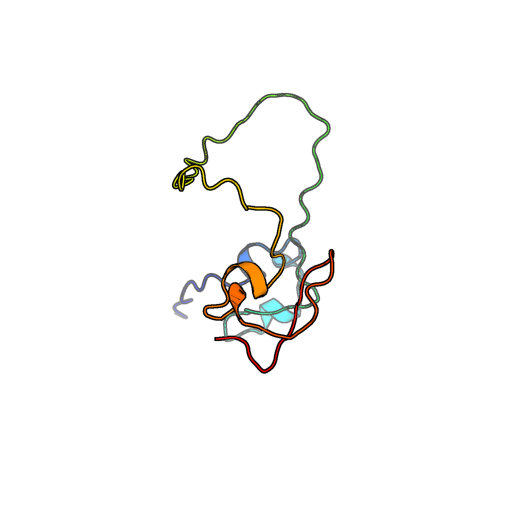e):
---------GGGT-TTTTT-TTGGG-SS--S--TT-------PPP-S----------------TTTTS--BGGGS-TTTTT--S---TT-BS--TT--

pLDDT: mean 74.84, std 16.79, range [40.44, 93.25]

Sequence (98 aa):
MTNAQQYNDLCLSCNYSSLCTKRKNLMRPVWFCEEYDDYIAAKAESGNVFRNVKKNVISHSNNTDFNKFKGICSNCAIRDTCQYPKPENGIWHCEEYQ

Foldseek 3Di:
DDPPPPDPALLVQAPCNVVDPVNVPDPDGHNDDPNGDNDDPPPPDDDDDPPPPVPPPVPPDDDPPVQPADELLVVFPCSVVDPDDADNNHDPDDPPGD